Protein AF-A0A193QP76-F1 (afdb_monomer)

Nearest PDB structures (foldseek):
  8or0-assembly1_A  TM=7.328E-01  e=3.357E-01  Homo sapiens
  6jyi-assembly1_B  TM=5.320E-01  e=1.692E+00  Bacillus cereus ATCC 14579
  7z1n-assemb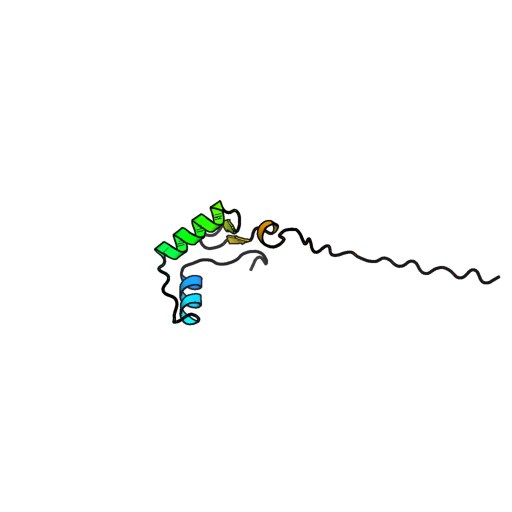ly1_P  TM=5.785E-01  e=4.065E+00  Saccharomyces cerevisiae W303
  6cnf-assembly1_P  TM=4.564E-01  e=4.348E+00  Saccharomyces cerevisiae S288C

Structure (mmCIF, N/CA/C/O backbone):
data_AF-A0A193QP76-F1
#
_entry.id   AF-A0A193QP76-F1
#
loop_
_atom_site.group_PDB
_atom_site.id
_atom_site.type_symbol
_atom_site.label_atom_id
_atom_site.label_alt_id
_atom_site.label_comp_id
_atom_site.label_asym_id
_atom_site.label_entity_id
_atom_site.label_seq_id
_atom_site.pdbx_PDB_ins_code
_atom_site.Cartn_x
_atom_site.Cartn_y
_atom_site.Cartn_z
_atom_site.occupancy
_atom_site.B_iso_or_equiv
_atom_site.auth_seq_id
_atom_site.auth_comp_id
_atom_site.auth_asym_id
_atom_site.auth_atom_id
_atom_site.pdbx_PDB_model_num
ATOM 1 N N . MET A 1 1 ? -0.633 -18.362 7.397 1.00 48.78 1 MET A N 1
ATOM 2 C CA . MET A 1 1 ? -0.632 -16.944 6.976 1.00 48.78 1 MET A CA 1
ATOM 3 C C . MET A 1 1 ? -1.672 -16.239 7.833 1.00 48.78 1 MET A C 1
ATOM 5 O O . MET A 1 1 ? -2.775 -16.766 7.916 1.00 48.78 1 MET A O 1
ATOM 9 N N . ASN A 1 2 ? -1.323 -15.166 8.553 1.00 53.56 2 ASN A N 1
ATOM 10 C CA . ASN A 1 2 ? -2.334 -14.376 9.272 1.00 53.56 2 ASN A CA 1
ATOM 11 C C . ASN A 1 2 ? -3.314 -13.831 8.228 1.00 53.56 2 ASN A C 1
ATOM 13 O O . ASN A 1 2 ? -2.857 -13.308 7.213 1.00 53.56 2 ASN A O 1
ATOM 17 N N . LYS A 1 3 ? -4.621 -14.032 8.435 1.00 63.16 3 LYS A N 1
ATOM 18 C CA . LYS A 1 3 ? -5.645 -13.866 7.387 1.00 63.16 3 LYS A CA 1
ATOM 19 C C . LYS A 1 3 ? -5.752 -12.438 6.836 1.00 63.16 3 LYS A C 1
ATOM 21 O O . LYS A 1 3 ? -6.208 -12.278 5.713 1.00 63.16 3 LYS A O 1
ATOM 26 N N . ASP A 1 4 ? -5.248 -11.448 7.571 1.00 80.56 4 ASP A N 1
ATOM 27 C CA . ASP A 1 4 ? -5.435 -10.025 7.258 1.00 80.56 4 ASP A CA 1
ATOM 28 C C . ASP A 1 4 ? -4.179 -9.338 6.693 1.00 80.56 4 ASP A C 1
ATOM 30 O O . ASP A 1 4 ? -4.158 -8.120 6.514 1.00 80.56 4 ASP A O 1
ATOM 34 N N . VAL A 1 5 ? -3.106 -10.098 6.435 1.00 90.44 5 VAL A N 1
ATOM 35 C CA . VAL A 1 5 ? -1.839 -9.556 5.923 1.00 90.44 5 VAL A CA 1
ATOM 36 C C . VAL A 1 5 ? -1.740 -9.744 4.413 1.00 90.44 5 VAL A C 1
ATOM 38 O O . VAL A 1 5 ? -1.828 -10.867 3.915 1.00 90.44 5 VAL A O 1
ATOM 41 N N . VAL A 1 6 ? -1.462 -8.654 3.701 1.00 91.62 6 VAL A N 1
ATOM 42 C CA . VAL A 1 6 ? -1.142 -8.646 2.270 1.00 91.62 6 VAL A CA 1
ATOM 43 C C . VAL A 1 6 ? 0.357 -8.458 2.045 1.00 91.62 6 VAL A C 1
ATOM 45 O O . VAL A 1 6 ? 1.015 -7.670 2.728 1.00 91.62 6 VAL A O 1
ATOM 48 N N . ASN A 1 7 ? 0.904 -9.181 1.069 1.00 95.06 7 ASN A N 1
ATOM 49 C CA . ASN A 1 7 ? 2.299 -9.045 0.658 1.00 95.06 7 ASN A CA 1
ATOM 50 C C . ASN A 1 7 ? 2.378 -8.026 -0.482 1.00 95.06 7 ASN A C 1
ATOM 52 O O . ASN A 1 7 ? 1.683 -8.168 -1.480 1.00 95.06 7 ASN A O 1
ATOM 56 N N . LEU A 1 8 ? 3.205 -6.995 -0.323 1.00 95.38 8 LEU A N 1
ATOM 57 C CA . LEU A 1 8 ? 3.452 -5.928 -1.295 1.00 95.38 8 LEU A CA 1
ATOM 58 C C . LEU A 1 8 ? 4.968 -5.728 -1.429 1.00 95.38 8 LEU A C 1
ATOM 60 O O . LEU A 1 8 ? 5.541 -4.708 -1.039 1.00 95.38 8 LEU A O 1
ATOM 64 N N . ASP A 1 9 ? 5.643 -6.759 -1.930 1.00 95.00 9 ASP A N 1
ATOM 65 C CA . ASP A 1 9 ? 7.097 -6.815 -2.069 1.00 95.00 9 ASP A CA 1
ATOM 66 C C . ASP A 1 9 ? 7.548 -6.986 -3.531 1.00 95.00 9 ASP A C 1
ATOM 68 O O . ASP A 1 9 ? 6.756 -6.938 -4.472 1.00 95.00 9 ASP A O 1
ATOM 72 N N . SER A 1 10 ? 8.856 -7.161 -3.744 1.00 94.69 10 SER A N 1
ATOM 73 C CA . SER A 1 10 ? 9.417 -7.330 -5.089 1.00 94.69 10 SER A CA 1
ATOM 74 C C . SER A 1 10 ? 8.926 -8.592 -5.795 1.00 94.69 10 SER A C 1
ATOM 76 O O . SER A 1 10 ? 8.863 -8.606 -7.023 1.00 94.69 10 SER A O 1
ATOM 78 N N . TYR A 1 11 ? 8.602 -9.650 -5.047 1.00 95.38 11 TYR A N 1
ATOM 79 C CA . TYR A 1 11 ? 8.071 -10.882 -5.625 1.00 95.38 11 TYR A CA 1
ATOM 80 C C . TYR A 1 11 ? 6.642 -10.663 -6.102 1.00 95.38 11 TYR A C 1
ATOM 82 O O . TYR A 1 11 ? 6.335 -10.992 -7.246 1.00 95.38 11 TYR A O 1
ATOM 90 N N . THR A 1 12 ? 5.833 -10.000 -5.276 1.00 94.81 12 THR A N 1
ATOM 91 C CA . THR A 1 12 ? 4.462 -9.598 -5.602 1.00 94.81 12 THR A CA 1
ATOM 92 C C . THR A 1 12 ? 4.436 -8.721 -6.855 1.00 94.81 12 THR A C 1
ATOM 94 O O . THR A 1 12 ? 3.691 -9.003 -7.789 1.00 94.81 12 THR A O 1
ATOM 97 N N . LEU A 1 13 ? 5.303 -7.701 -6.932 1.00 95.69 13 LEU A N 1
ATOM 98 C CA . LEU A 1 13 ? 5.409 -6.845 -8.118 1.00 95.69 13 LEU A CA 1
ATOM 99 C C . LEU A 1 13 ? 5.799 -7.649 -9.366 1.00 95.69 13 LEU A C 1
ATOM 101 O O . LEU A 1 13 ? 5.205 -7.477 -10.428 1.00 95.69 13 LEU A O 1
ATOM 105 N N . LYS A 1 14 ? 6.795 -8.535 -9.250 1.00 95.00 14 LYS A N 1
ATOM 106 C CA . LYS A 1 14 ? 7.250 -9.366 -10.371 1.00 95.00 14 LYS A CA 1
ATOM 107 C C . LYS A 1 14 ? 6.138 -10.283 -10.872 1.00 95.00 14 LYS A C 1
ATOM 109 O O . LYS A 1 14 ? 6.001 -10.455 -12.078 1.00 95.00 14 LYS A O 1
ATOM 114 N N . GLU A 1 15 ? 5.385 -10.892 -9.966 1.00 95.19 15 GLU A N 1
ATOM 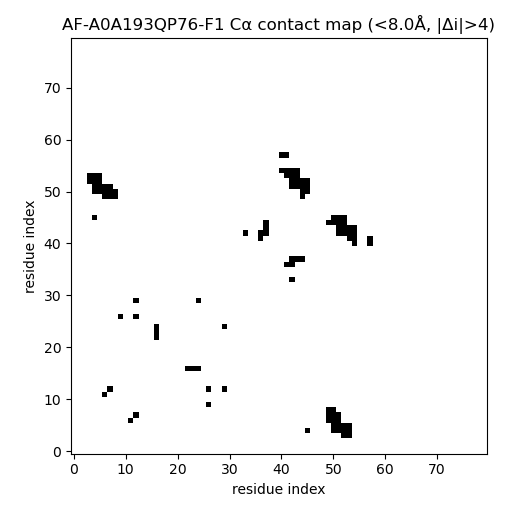115 C CA . GLU A 1 15 ? 4.252 -11.745 -10.313 1.00 95.19 15 GLU A CA 1
ATOM 116 C C . GLU A 1 15 ? 3.136 -10.939 -10.976 1.00 95.19 15 GLU A C 1
ATOM 118 O O . GLU A 1 15 ? 2.694 -11.300 -12.061 1.00 95.19 15 GLU A O 1
ATOM 123 N N . PHE A 1 16 ? 2.771 -9.792 -10.405 1.00 94.88 16 PHE A N 1
ATOM 124 C CA . PHE A 1 16 ? 1.778 -8.890 -10.977 1.00 94.88 16 PHE A CA 1
ATOM 125 C C . PHE A 1 16 ? 2.135 -8.467 -12.412 1.00 94.88 16 PHE A C 1
ATOM 127 O O . PHE A 1 16 ? 1.299 -8.568 -13.307 1.00 94.88 16 PHE A O 1
ATOM 134 N N . LEU A 1 17 ? 3.386 -8.077 -12.670 1.00 95.75 17 LEU A N 1
ATOM 135 C CA . LEU A 1 17 ? 3.833 -7.675 -14.009 1.00 95.75 17 LEU A CA 1
ATOM 136 C C . LEU A 1 17 ? 3.837 -8.828 -15.025 1.00 95.75 17 LEU A C 1
ATOM 138 O O . LEU A 1 17 ? 3.651 -8.577 -16.211 1.00 95.75 17 LEU A O 1
ATOM 142 N N . LYS A 1 18 ? 3.990 -10.091 -14.596 1.00 95.06 18 LYS A N 1
ATOM 143 C CA . LYS A 1 18 ? 3.871 -11.246 -15.511 1.00 95.06 18 LYS A CA 1
ATOM 144 C C . LYS A 1 18 ? 2.469 -11.382 -16.102 1.00 95.06 18 LYS A C 1
ATOM 146 O O . LYS A 1 18 ? 2.340 -11.847 -17.228 1.00 95.06 18 LYS A O 1
ATOM 151 N N . PHE A 1 19 ? 1.442 -11.011 -15.342 1.00 95.12 19 PHE A N 1
ATOM 152 C CA . PHE A 1 19 ? 0.042 -11.083 -15.767 1.00 95.12 19 PHE A CA 1
ATOM 153 C C . PHE A 1 19 ? -0.467 -9.769 -16.378 1.00 95.12 19 PHE A C 1
ATOM 155 O O . PHE A 1 19 ? -1.597 -9.716 -16.851 1.00 95.12 19 PHE A O 1
ATOM 162 N N . ASN A 1 20 ? 0.359 -8.718 -16.377 1.00 94.31 20 ASN A N 1
ATOM 163 C CA . ASN A 1 20 ? 0.018 -7.382 -16.859 1.00 94.31 20 ASN A CA 1
ATOM 164 C C . ASN A 1 20 ? 1.120 -6.873 -17.801 1.00 94.31 20 ASN A C 1
ATOM 166 O O . ASN A 1 20 ? 1.828 -5.913 -17.498 1.00 94.31 20 ASN A O 1
ATOM 170 N N . ASP A 1 21 ? 1.260 -7.532 -18.949 1.00 89.50 21 ASP A N 1
ATOM 171 C CA . ASP A 1 21 ? 2.302 -7.315 -19.964 1.00 89.50 21 ASP A CA 1
ATOM 172 C C . ASP A 1 21 ? 2.374 -5.881 -20.523 1.00 89.50 21 ASP A C 1
ATOM 174 O O . ASP A 1 21 ? 3.444 -5.407 -20.905 1.00 89.50 21 ASP A O 1
ATOM 178 N N . ARG A 1 22 ? 1.250 -5.160 -20.535 1.00 92.81 22 ARG A N 1
ATOM 179 C CA . ARG A 1 22 ? 1.176 -3.753 -20.967 1.00 92.81 22 ARG A CA 1
ATOM 180 C C . ARG A 1 22 ? 1.595 -2.749 -19.894 1.00 92.81 22 ARG A C 1
ATOM 182 O O . ARG A 1 22 ? 1.682 -1.557 -20.186 1.00 92.81 22 ARG A O 1
ATOM 189 N N . MET A 1 23 ? 1.811 -3.188 -18.654 1.00 92.12 23 MET A N 1
ATOM 190 C CA . MET A 1 23 ? 2.152 -2.298 -17.550 1.00 92.12 23 MET A CA 1
ATOM 191 C C . MET A 1 23 ? 3.662 -2.259 -17.319 1.00 92.12 23 MET A C 1
ATOM 193 O O . MET A 1 23 ? 4.311 -3.281 -17.121 1.00 92.12 23 MET A O 1
ATOM 197 N N . MET A 1 24 ? 4.219 -1.051 -17.263 1.00 89.69 24 MET A N 1
ATOM 198 C CA . MET A 1 24 ? 5.610 -0.825 -16.880 1.00 89.69 24 MET A CA 1
ATOM 199 C C . MET A 1 24 ? 5.668 -0.120 -15.530 1.00 89.69 24 MET A C 1
ATOM 201 O O . MET A 1 24 ? 5.448 1.087 -15.438 1.00 89.69 24 MET A O 1
ATOM 205 N N . LEU A 1 25 ? 5.990 -0.869 -14.474 1.00 94.25 25 LEU A N 1
ATOM 206 C CA . LEU A 1 25 ? 6.118 -0.331 -13.122 1.00 94.25 25 LEU A CA 1
ATOM 207 C C . LEU A 1 25 ? 7.481 -0.693 -12.527 1.00 94.25 25 LEU A C 1
ATOM 209 O O . LEU A 1 25 ? 7.780 -1.858 -12.278 1.00 94.25 25 LEU A O 1
ATOM 213 N N . SER A 1 26 ? 8.322 0.316 -12.290 1.00 95.56 26 SER A N 1
ATOM 214 C CA . SER A 1 26 ? 9.619 0.110 -11.639 1.00 95.56 26 SER A CA 1
ATOM 215 C C . SER A 1 26 ? 9.454 -0.171 -10.141 1.00 95.56 26 SER A C 1
ATOM 217 O O . SER A 1 26 ? 8.490 0.276 -9.516 1.00 95.56 26 SER A O 1
ATOM 219 N N . MET A 1 27 ? 10.442 -0.826 -9.523 1.00 95.00 27 MET A N 1
ATOM 220 C CA . MET A 1 27 ? 10.438 -1.044 -8.070 1.00 95.00 27 MET A CA 1
ATOM 221 C C . MET A 1 27 ? 10.453 0.276 -7.278 1.00 95.00 27 MET A C 1
ATOM 223 O O . MET A 1 27 ? 9.883 0.353 -6.191 1.00 95.00 27 MET A O 1
ATOM 227 N N . THR A 1 28 ? 11.092 1.324 -7.808 1.00 97.12 28 THR A N 1
ATOM 228 C CA . THR A 1 28 ? 11.125 2.654 -7.179 1.00 97.12 28 THR A CA 1
ATOM 229 C C . THR A 1 28 ? 9.742 3.294 -7.195 1.00 97.12 28 THR A C 1
ATOM 231 O O . THR A 1 28 ? 9.274 3.764 -6.160 1.00 97.12 28 THR A O 1
ATOM 234 N N . THR A 1 29 ? 9.059 3.247 -8.341 1.00 97.00 29 THR A N 1
ATOM 235 C CA . THR A 1 29 ? 7.692 3.762 -8.489 1.00 97.00 29 THR A CA 1
ATOM 236 C C . THR A 1 29 ? 6.715 2.981 -7.616 1.00 97.00 29 THR A C 1
ATOM 238 O O . THR A 1 29 ? 5.907 3.587 -6.922 1.00 97.00 29 THR A O 1
ATOM 241 N N . PHE A 1 30 ? 6.836 1.651 -7.585 1.00 96.75 30 PHE A N 1
ATOM 242 C CA . PHE A 1 30 ? 6.034 0.791 -6.716 1.00 96.75 30 PHE A CA 1
ATOM 243 C C . PHE A 1 30 ? 6.188 1.179 -5.240 1.00 96.75 30 PHE A C 1
ATOM 245 O O . PHE A 1 30 ? 5.196 1.409 -4.558 1.00 96.75 30 PHE A O 1
ATOM 252 N N . ARG A 1 31 ? 7.427 1.340 -4.753 1.00 96.19 31 ARG A N 1
ATOM 253 C CA . ARG A 1 31 ? 7.685 1.768 -3.367 1.00 96.19 31 ARG A CA 1
ATOM 254 C C . ARG A 1 31 ? 7.128 3.152 -3.060 1.00 96.19 31 ARG A C 1
ATOM 256 O O . ARG A 1 31 ? 6.607 3.334 -1.967 1.00 96.19 31 ARG A O 1
ATOM 263 N N . ARG A 1 32 ? 7.227 4.101 -3.996 1.00 97.56 32 ARG A N 1
ATOM 264 C CA . ARG A 1 32 ? 6.627 5.431 -3.830 1.00 97.56 32 ARG A CA 1
ATOM 265 C C . ARG A 1 32 ? 5.107 5.323 -3.675 1.00 97.56 32 ARG A C 1
ATOM 267 O O . ARG A 1 32 ? 4.572 5.870 -2.724 1.00 97.56 32 ARG A O 1
ATOM 274 N N . GLY A 1 33 ? 4.453 4.518 -4.516 1.00 96.94 33 GLY A N 1
ATOM 275 C CA . GLY A 1 33 ? 3.023 4.235 -4.388 1.00 96.94 33 GLY A CA 1
ATOM 276 C C . GLY A 1 33 ? 2.652 3.617 -3.035 1.00 96.94 33 GLY A C 1
ATOM 277 O O . GLY A 1 33 ? 1.656 4.007 -2.444 1.00 96.94 33 GLY A O 1
ATOM 278 N N . LEU A 1 34 ? 3.472 2.715 -2.480 1.00 96.94 34 LEU A N 1
ATOM 279 C CA . LEU A 1 34 ? 3.222 2.172 -1.135 1.00 96.94 34 LEU A CA 1
ATOM 280 C C . LEU A 1 34 ? 3.276 3.242 -0.035 1.00 96.94 34 LEU A C 1
ATOM 282 O O . LEU A 1 34 ? 2.495 3.165 0.908 1.00 96.94 34 LEU A O 1
ATOM 286 N N . VAL A 1 35 ? 4.174 4.226 -0.152 1.00 97.31 35 VAL A N 1
ATOM 287 C CA . VAL A 1 35 ? 4.238 5.360 0.785 1.00 97.31 35 VAL A CA 1
ATOM 288 C C . VAL A 1 35 ? 2.981 6.221 0.659 1.00 97.31 35 VAL A C 1
ATOM 290 O O . VAL A 1 35 ? 2.343 6.502 1.667 1.00 97.31 35 VAL A O 1
ATOM 293 N N . GLU A 1 36 ? 2.570 6.550 -0.567 1.00 97.81 36 GLU A N 1
ATOM 294 C CA . GLU A 1 36 ? 1.346 7.323 -0.832 1.00 97.81 36 GLU A CA 1
ATOM 295 C C . GLU A 1 36 ? 0.091 6.615 -0.270 1.00 97.81 36 GLU A C 1
ATOM 297 O O . GLU A 1 36 ? -0.771 7.249 0.339 1.00 97.81 36 GLU A O 1
ATOM 302 N N . LEU A 1 37 ? 0.001 5.284 -0.398 1.00 96.12 37 LEU A N 1
ATOM 303 C CA . LEU A 1 37 ? -1.101 4.487 0.162 1.00 96.12 37 LEU A CA 1
ATOM 304 C C . LEU A 1 37 ? -1.091 4.442 1.699 1.00 96.12 37 LEU A C 1
ATOM 306 O O . LEU A 1 37 ? -2.154 4.388 2.323 1.00 96.12 37 LEU A O 1
ATOM 310 N N . GLU A 1 38 ? 0.088 4.432 2.317 1.00 95.19 38 GLU A N 1
ATOM 311 C CA . GLU A 1 38 ? 0.238 4.485 3.775 1.00 95.19 38 GLU A CA 1
ATOM 312 C C . GLU A 1 38 ? -0.175 5.861 4.319 1.00 95.19 38 GLU A C 1
ATOM 314 O O . GLU A 1 38 ? -0.946 5.940 5.277 1.00 95.19 38 GLU A O 1
ATOM 319 N N . GLU A 1 39 ? 0.255 6.944 3.665 1.00 96.12 39 GLU A N 1
ATOM 320 C CA . GLU A 1 39 ? -0.128 8.324 3.997 1.00 96.12 39 GLU A CA 1
ATOM 321 C C . GLU A 1 39 ? -1.636 8.554 3.847 1.00 96.12 39 GLU A C 1
ATOM 323 O O . GLU A 1 39 ? -2.270 9.161 4.716 1.00 96.12 39 GLU A O 1
ATOM 328 N N . ALA A 1 40 ? -2.238 7.983 2.800 1.00 94.75 40 ALA A N 1
ATOM 329 C CA . ALA A 1 40 ? -3.684 7.981 2.590 1.00 94.75 40 ALA A CA 1
ATOM 330 C C . ALA A 1 40 ? -4.450 7.074 3.577 1.00 94.75 40 ALA A C 1
ATOM 332 O O . ALA A 1 40 ? -5.677 6.986 3.508 1.00 94.75 40 ALA A O 1
ATOM 333 N N . LYS A 1 41 ? -3.753 6.400 4.504 1.00 92.25 41 LYS A N 1
ATOM 334 C CA . LYS A 1 41 ? -4.310 5.448 5.477 1.00 92.25 41 LYS A CA 1
ATOM 335 C C . LYS A 1 41 ? -5.068 4.295 4.817 1.00 92.25 41 LYS A C 1
ATOM 337 O O . LYS A 1 41 ? -6.003 3.767 5.410 1.00 92.25 41 LYS A O 1
ATOM 342 N N . ILE A 1 42 ? -4.681 3.897 3.609 1.00 92.50 42 ILE A N 1
ATOM 343 C CA . ILE A 1 42 ? -5.265 2.756 2.891 1.00 92.50 42 ILE A CA 1
ATOM 344 C C . ILE A 1 42 ? -4.622 1.457 3.372 1.00 92.50 42 ILE A C 1
ATOM 346 O O . ILE A 1 42 ? -5.308 0.455 3.576 1.00 92.50 42 ILE A O 1
ATOM 350 N N . ILE A 1 43 ? -3.308 1.491 3.601 1.00 94.44 43 ILE A N 1
ATOM 351 C CA . ILE A 1 43 ? -2.527 0.370 4.126 1.00 94.44 43 ILE A CA 1
ATOM 352 C C . ILE A 1 43 ? -1.724 0.779 5.363 1.00 94.44 43 ILE A C 1
ATOM 354 O O . ILE A 1 43 ? -1.444 1.956 5.573 1.00 94.44 43 ILE A O 1
ATOM 358 N N . ALA A 1 44 ? -1.312 -0.201 6.164 1.00 93.62 44 ALA A N 1
ATOM 359 C CA . ALA A 1 44 ? -0.402 -0.015 7.293 1.00 93.62 44 ALA A CA 1
ATOM 360 C C . ALA A 1 44 ? 0.691 -1.089 7.287 1.00 93.62 44 ALA A C 1
ATOM 362 O O . ALA A 1 44 ? 0.418 -2.248 6.979 1.00 93.62 44 ALA A O 1
ATOM 363 N N . LYS A 1 45 ? 1.932 -0.731 7.632 1.00 93.56 45 LYS A N 1
ATOM 364 C CA . LYS A 1 45 ? 3.044 -1.694 7.697 1.00 93.56 45 LYS A CA 1
ATOM 365 C C . LYS A 1 45 ? 2.799 -2.752 8.776 1.00 93.56 45 LYS A C 1
ATOM 367 O O . LYS A 1 45 ? 2.449 -2.424 9.907 1.00 93.56 45 LYS A O 1
ATOM 372 N N . ALA A 1 46 ? 3.046 -4.016 8.444 1.00 92.19 46 ALA A N 1
ATOM 373 C CA . ALA A 1 46 ? 3.135 -5.088 9.428 1.00 92.19 46 ALA A CA 1
ATOM 374 C C . ALA A 1 46 ? 4.573 -5.221 9.971 1.00 92.19 46 ALA A C 1
ATOM 376 O O . ALA A 1 46 ? 5.500 -4.563 9.500 1.00 92.19 46 ALA A O 1
ATOM 377 N N . LEU A 1 47 ? 4.773 -6.117 10.947 1.00 90.94 47 LEU A N 1
ATOM 378 C CA . LEU A 1 47 ? 6.078 -6.340 11.590 1.00 90.94 47 LEU A CA 1
ATOM 379 C C . LEU A 1 47 ? 7.180 -6.732 10.588 1.00 90.94 47 LEU A C 1
ATOM 381 O O . LEU A 1 47 ? 8.343 -6.367 10.749 1.00 90.94 47 LEU A O 1
ATOM 385 N N . ARG A 1 48 ? 6.823 -7.495 9.549 1.00 91.50 48 ARG A N 1
ATOM 386 C CA . ARG A 1 48 ? 7.762 -7.962 8.528 1.00 91.50 48 ARG A CA 1
ATOM 387 C C . ARG A 1 48 ? 7.771 -7.013 7.334 1.00 91.50 48 ARG A C 1
ATOM 389 O O . ARG A 1 48 ? 6.728 -6.649 6.803 1.00 91.50 48 ARG A O 1
ATOM 396 N N . LYS A 1 49 ? 8.966 -6.674 6.846 1.00 90.19 49 LYS A N 1
ATOM 397 C CA . LYS A 1 49 ? 9.127 -5.871 5.628 1.00 90.19 49 LYS A CA 1
ATOM 398 C C . LYS A 1 49 ? 8.404 -6.516 4.441 1.00 90.19 49 LYS A C 1
ATOM 400 O O . LYS A 1 49 ? 8.566 -7.708 4.197 1.00 90.19 49 LYS A O 1
ATOM 405 N N . GLY A 1 50 ? 7.662 -5.700 3.694 1.00 92.19 50 GLY A N 1
ATOM 406 C CA . GLY A 1 50 ? 6.870 -6.144 2.546 1.00 92.19 50 GLY A CA 1
ATOM 407 C C . GLY A 1 50 ? 5.490 -6.681 2.921 1.00 92.19 50 GLY A C 1
ATOM 408 O O . GLY A 1 50 ? 4.707 -6.957 2.024 1.00 92.19 50 GLY A O 1
ATOM 409 N N . HIS A 1 51 ? 5.173 -6.807 4.211 1.00 94.69 51 HIS A N 1
ATOM 410 C CA . HIS A 1 51 ? 3.846 -7.182 4.678 1.00 94.69 51 HIS A CA 1
ATOM 411 C C . HIS A 1 51 ? 3.085 -5.936 5.135 1.00 94.69 51 HIS A C 1
ATOM 413 O O . HIS A 1 51 ? 3.642 -5.075 5.824 1.00 94.69 51 HIS A O 1
ATOM 419 N N . PHE A 1 52 ? 1.807 -5.867 4.784 1.00 95.19 52 PHE A N 1
ATOM 420 C CA . PHE A 1 52 ? 0.924 -4.758 5.117 1.00 95.19 52 PHE A CA 1
ATOM 421 C C . PHE A 1 52 ? -0.447 -5.269 5.559 1.00 95.19 52 PHE A C 1
ATOM 423 O O . PHE A 1 52 ? -0.843 -6.383 5.229 1.00 95.19 52 PHE A O 1
ATOM 430 N N . PHE A 1 53 ? -1.173 -4.440 6.294 1.00 92.94 53 PHE A N 1
ATOM 431 C CA . PHE A 1 53 ? -2.598 -4.591 6.564 1.00 92.94 53 PHE A CA 1
ATOM 432 C C . PHE A 1 53 ? -3.376 -3.604 5.696 1.00 92.94 53 PHE A C 1
ATOM 434 O O . PHE A 1 53 ? -2.87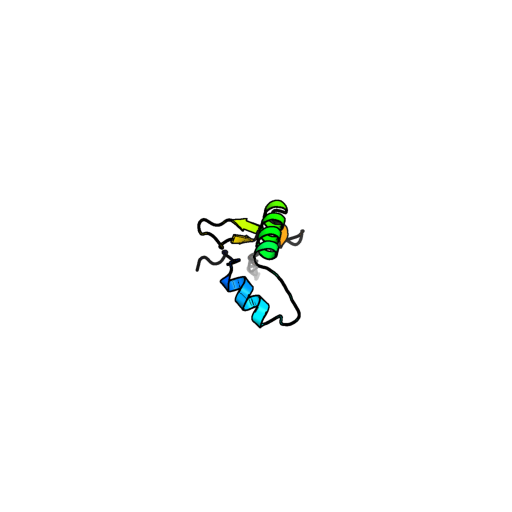8 -2.511 5.424 1.00 92.94 53 PHE A O 1
ATOM 441 N N . ILE A 1 54 ? -4.593 -3.962 5.291 1.00 90.50 54 ILE A N 1
ATOM 442 C CA . ILE A 1 54 ? -5.525 -3.035 4.636 1.00 90.50 54 ILE A CA 1
ATOM 443 C C . ILE A 1 54 ? -6.370 -2.371 5.719 1.00 90.50 54 ILE A C 1
ATOM 445 O O . ILE A 1 54 ? -6.890 -3.055 6.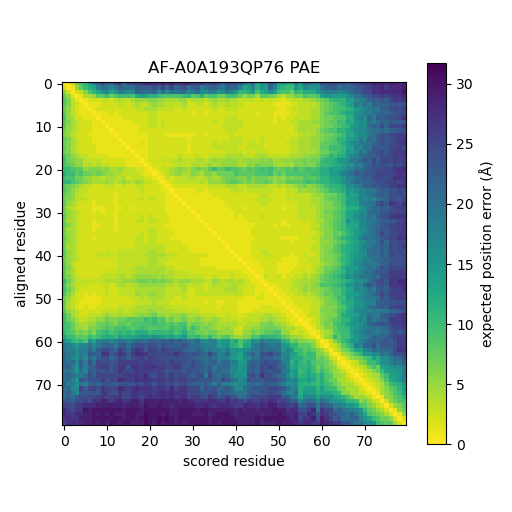599 1.00 90.50 54 ILE A O 1
ATOM 449 N N . ASN A 1 55 ? -6.522 -1.050 5.660 1.00 86.50 55 ASN A N 1
ATOM 450 C CA . ASN A 1 55 ? -7.406 -0.331 6.565 1.00 86.50 55 ASN A CA 1
ATOM 451 C C . ASN A 1 55 ? -8.875 -0.632 6.213 1.00 86.50 55 ASN A C 1
ATOM 453 O O . ASN A 1 55 ? -9.328 -0.244 5.133 1.00 86.50 55 ASN A O 1
ATOM 457 N N . PRO A 1 56 ? -9.660 -1.253 7.111 1.00 79.56 56 PRO A N 1
ATOM 458 C CA . PRO A 1 56 ? -11.067 -1.544 6.845 1.00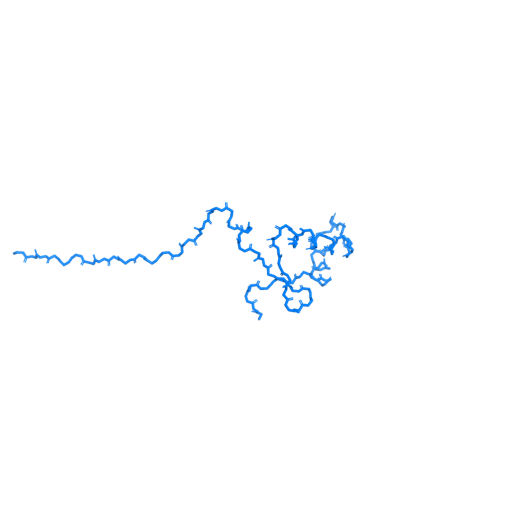 79.56 56 PRO A CA 1
ATOM 459 C C . PRO A 1 56 ? -11.886 -0.283 6.555 1.00 79.56 56 PRO A C 1
ATOM 461 O O . PRO A 1 56 ? -12.783 -0.318 5.721 1.00 79.56 56 PRO A O 1
ATOM 464 N N . ASN A 1 57 ? -11.546 0.853 7.175 1.00 74.69 57 ASN A N 1
ATOM 465 C CA . ASN A 1 57 ? -12.256 2.115 6.948 1.00 74.69 57 ASN A CA 1
ATOM 466 C C . ASN A 1 57 ? -12.152 2.604 5.495 1.00 74.69 57 ASN A C 1
ATOM 468 O O . ASN A 1 57 ? -13.021 3.341 5.047 1.00 74.69 57 ASN A O 1
ATOM 472 N N . PHE A 1 58 ? -11.106 2.204 4.764 1.00 77.31 58 PHE A N 1
ATOM 473 C CA . PHE A 1 58 ? -10.979 2.506 3.338 1.00 77.31 58 PHE A CA 1
ATOM 474 C C . PHE A 1 58 ? -11.895 1.623 2.480 1.00 77.31 58 PHE A C 1
ATOM 476 O O . PHE A 1 58 ? -12.480 2.093 1.509 1.00 77.31 58 PHE A O 1
ATOM 483 N N . VAL A 1 59 ? -12.025 0.344 2.837 1.00 71.94 59 VAL A N 1
ATOM 484 C CA . VAL A 1 59 ? -12.832 -0.629 2.084 1.00 71.94 59 VAL A CA 1
ATOM 485 C C . VAL A 1 59 ? -14.329 -0.410 2.326 1.00 71.94 59 VAL A C 1
ATOM 487 O O . VAL A 1 59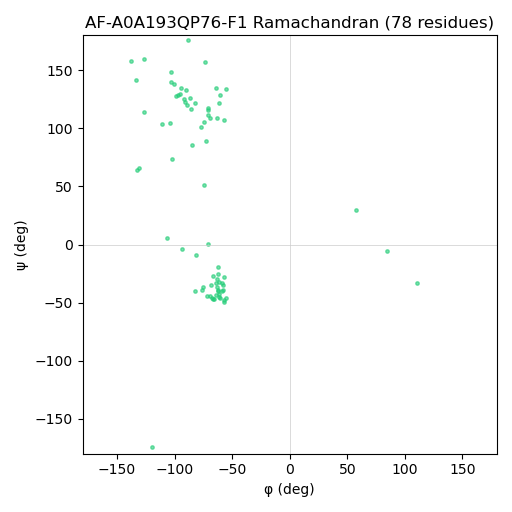 ? -15.132 -0.530 1.405 1.00 71.94 59 VAL A O 1
ATOM 490 N N . PHE A 1 60 ? -14.706 -0.047 3.553 1.00 68.25 60 PHE A N 1
ATOM 491 C CA . PHE A 1 60 ? -16.093 0.148 3.974 1.00 68.25 60 PHE A CA 1
ATOM 492 C C . PHE A 1 60 ? -16.418 1.642 4.039 1.00 68.25 60 PHE A C 1
ATOM 494 O O . PHE A 1 60 ? -16.520 2.238 5.112 1.00 68.25 60 PHE A O 1
ATOM 501 N N . ASN A 1 61 ? -16.568 2.250 2.862 1.00 59.50 61 ASN A N 1
ATOM 502 C CA . ASN A 1 61 ? -16.838 3.676 2.662 1.00 59.50 61 ASN A CA 1
ATOM 503 C C . ASN A 1 61 ? -18.306 4.049 3.006 1.00 59.50 61 ASN A C 1
ATOM 505 O O . ASN A 1 61 ? -19.017 4.633 2.195 1.00 59.50 61 ASN A O 1
ATOM 509 N N . GLY A 1 62 ? -18.790 3.654 4.191 1.00 54.91 62 GLY A N 1
ATOM 510 C CA . GLY A 1 62 ? -20.147 3.930 4.692 1.00 54.91 62 GLY A CA 1
ATOM 511 C C . GLY A 1 62 ? -21.072 2.710 4.787 1.00 54.91 62 GLY A C 1
ATOM 512 O O . GLY A 1 62 ? -21.831 2.619 5.752 1.00 54.91 62 GLY A O 1
ATOM 513 N N . ASP A 1 63 ? -20.945 1.730 3.889 1.00 58.34 63 ASP A N 1
ATOM 514 C CA . ASP A 1 63 ? -21.723 0.483 3.940 1.00 58.34 63 ASP A CA 1
ATOM 515 C C . ASP A 1 63 ? -21.048 -0.533 4.866 1.00 58.34 63 ASP A C 1
ATOM 517 O O . ASP A 1 63 ? -20.241 -1.378 4.471 1.00 58.34 63 ASP A O 1
ATOM 521 N N . ARG A 1 64 ? -21.352 -0.419 6.159 1.00 60.66 64 ARG A N 1
ATOM 522 C CA . ARG A 1 64 ? -20.953 -1.422 7.149 1.00 60.66 64 ARG A CA 1
ATOM 523 C C . ARG A 1 64 ? -21.784 -2.688 6.939 1.00 60.66 64 ARG A C 1
ATOM 525 O O . ARG A 1 64 ? -22.988 -2.676 7.173 1.00 60.66 64 ARG A O 1
ATOM 532 N N . ILE A 1 65 ? -21.141 -3.796 6.573 1.00 62.53 65 ILE A N 1
ATOM 533 C CA . ILE A 1 65 ? -21.758 -5.126 6.657 1.00 62.53 65 ILE A CA 1
ATOM 534 C C . ILE A 1 65 ? -21.787 -5.514 8.138 1.00 62.53 65 ILE A C 1
ATOM 536 O O . ILE A 1 65 ? -20.757 -5.832 8.731 1.00 62.53 65 ILE A O 1
ATOM 540 N N . ALA A 1 66 ? -22.966 -5.448 8.750 1.00 64.25 66 ALA A N 1
ATOM 541 C CA . ALA A 1 66 ? -23.202 -6.023 10.065 1.00 64.25 66 ALA A CA 1
ATOM 542 C C . ALA A 1 66 ? -23.695 -7.463 9.890 1.00 64.25 66 ALA A C 1
ATOM 544 O O . ALA A 1 66 ? -24.713 -7.699 9.244 1.00 64.25 66 ALA A O 1
ATOM 545 N N . PHE A 1 67 ? -22.991 -8.428 10.482 1.00 66.50 67 PHE A N 1
ATOM 546 C CA . PHE A 1 67 ? -23.530 -9.773 10.656 1.00 66.50 67 PHE A CA 1
ATO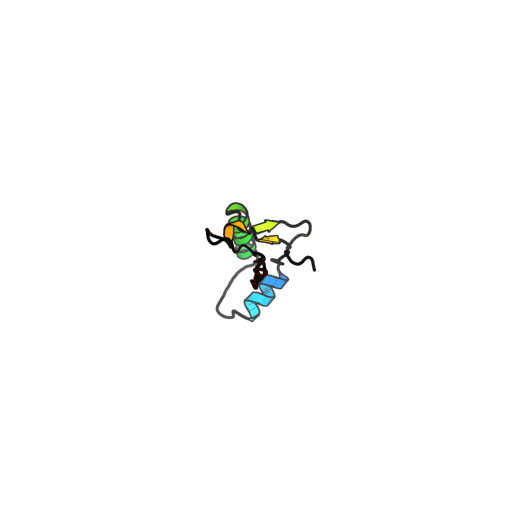M 547 C C . PHE A 1 67 ? -24.522 -9.729 11.822 1.00 66.50 67 PHE A C 1
ATOM 549 O O . PHE A 1 67 ? -24.113 -9.679 12.981 1.00 66.50 67 PHE A O 1
ATOM 556 N N . SER A 1 68 ? -25.820 -9.680 11.524 1.00 74.56 68 SER A N 1
ATOM 557 C CA . SER A 1 68 ? -26.880 -9.777 12.528 1.00 74.56 68 SER A CA 1
ATOM 558 C C . SER A 1 68 ? -27.379 -11.218 12.639 1.00 74.56 68 SER A C 1
ATOM 560 O O . SER A 1 68 ? -27.728 -11.855 11.647 1.00 74.56 68 SER A O 1
ATOM 562 N N . THR A 1 69 ? -27.432 -11.736 13.866 1.00 80.75 69 THR A N 1
ATOM 563 C CA . THR A 1 69 ? -28.138 -12.985 14.172 1.00 80.75 69 THR A CA 1
ATOM 564 C C . THR A 1 69 ? -29.603 -12.649 14.426 1.00 80.75 69 THR A C 1
ATOM 566 O O . THR A 1 69 ? -29.909 -11.922 15.371 1.00 80.75 69 THR A O 1
ATOM 569 N N . ILE A 1 70 ? -30.511 -13.159 13.592 1.00 78.94 70 ILE A N 1
ATOM 570 C CA . ILE A 1 70 ? -31.957 -13.042 13.818 1.00 78.94 70 ILE A CA 1
ATOM 571 C C 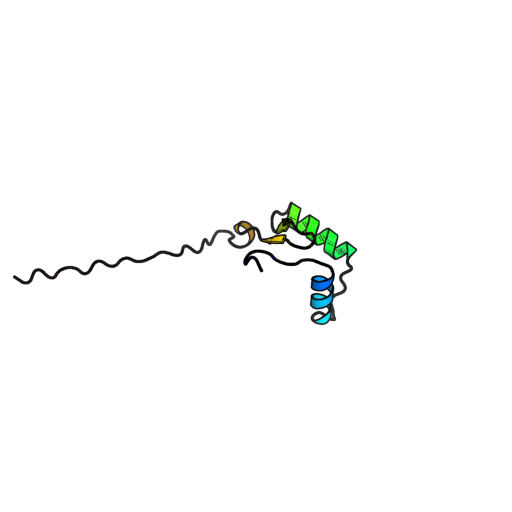. ILE A 1 70 ? -32.369 -14.152 14.792 1.00 78.94 70 ILE A C 1
ATOM 573 O O . ILE A 1 70 ? -32.141 -15.328 14.522 1.00 78.94 70 ILE A O 1
ATOM 577 N N . LEU A 1 71 ? -32.949 -13.776 15.934 1.00 80.75 71 LEU A N 1
ATOM 578 C CA . LEU A 1 71 ? -33.581 -14.706 16.872 1.00 80.75 71 LEU A CA 1
ATOM 579 C C . LEU A 1 71 ? -35.099 -14.578 16.716 1.00 80.75 71 LEU A C 1
ATOM 581 O O . LEU A 1 71 ? -35.687 -13.600 17.176 1.00 80.75 71 LEU A O 1
ATOM 585 N N . GLU A 1 72 ? -35.731 -15.548 16.061 1.00 79.69 72 GLU A N 1
ATOM 586 C CA . GLU A 1 72 ? -37.190 -15.650 16.010 1.00 79.69 72 GLU A CA 1
ATOM 587 C C . GLU A 1 72 ? -37.688 -16.429 17.231 1.00 79.69 72 GLU A C 1
ATOM 589 O O . GLU A 1 72 ? -37.221 -17.530 17.523 1.00 79.69 72 GLU A O 1
ATOM 594 N N . LYS A 1 73 ? -38.627 -15.841 17.978 1.00 81.56 73 LYS A N 1
ATOM 595 C CA . LYS A 1 73 ? -39.318 -16.520 19.076 1.00 81.56 73 LYS A CA 1
ATOM 596 C C . LYS A 1 73 ? -40.555 -17.204 18.504 1.00 81.56 73 LYS A C 1
ATOM 598 O O . LYS A 1 73 ? -41.446 -16.520 18.005 1.00 81.56 73 LYS A O 1
ATOM 603 N N . GLU A 1 74 ? -40.643 -18.525 18.626 1.00 77.81 74 GLU A N 1
ATOM 604 C CA . GLU A 1 74 ? -41.894 -19.237 18.361 1.00 77.81 74 GLU A CA 1
ATOM 605 C C . GLU A 1 74 ? -42.974 -18.740 19.332 1.00 77.81 74 GLU A C 1
ATOM 607 O O . GLU A 1 74 ? -42.822 -18.790 20.559 1.00 77.81 74 GLU A O 1
ATOM 612 N N . ASN A 1 75 ? -44.072 -18.218 18.785 1.00 71.12 75 ASN A N 1
ATOM 613 C CA . ASN A 1 75 ? -45.244 -17.897 19.584 1.00 71.12 75 ASN A CA 1
ATOM 614 C C . ASN A 1 75 ? -45.891 -19.212 20.013 1.00 71.12 75 ASN A C 1
ATOM 616 O O . ASN A 1 75 ? -46.448 -19.932 19.186 1.00 71.12 75 ASN A O 1
ATOM 620 N N . ALA A 1 76 ? -45.830 -19.508 21.313 1.00 65.94 76 ALA A N 1
ATOM 621 C CA . ALA A 1 76 ? -46.623 -20.568 21.911 1.00 65.94 76 ALA A CA 1
ATOM 622 C C . ALA A 1 76 ? -48.098 -20.269 21.620 1.00 65.94 76 ALA A C 1
ATOM 624 O O . ALA A 1 76 ? -48.666 -19.318 22.161 1.00 65.94 76 ALA A O 1
ATOM 625 N N . MET A 1 77 ? -48.699 -21.045 20.718 1.00 60.97 77 MET A N 1
ATOM 626 C CA . MET A 1 77 ? -50.134 -20.986 20.498 1.00 60.97 77 MET A CA 1
ATOM 627 C C . MET A 1 77 ? -50.811 -21.416 21.798 1.00 60.97 77 MET A C 1
ATOM 629 O O . MET A 1 77 ? -50.755 -22.580 22.186 1.00 60.97 77 MET A O 1
ATOM 633 N N . LEU A 1 78 ? -51.422 -20.456 22.490 1.00 63.75 78 LEU A N 1
ATOM 634 C CA . LEU A 1 78 ? -52.393 -20.737 23.536 1.00 63.75 78 LEU A CA 1
ATOM 635 C C . LEU A 1 78 ? -53.663 -21.226 22.835 1.00 63.75 78 LEU A C 1
ATOM 637 O O . LEU A 1 78 ? -54.514 -20.433 22.438 1.00 63.75 78 LEU A O 1
ATOM 641 N N . SER A 1 79 ? -53.743 -22.535 22.616 1.00 56.19 79 SER A N 1
ATOM 642 C CA . SER A 1 79 ? -54.994 -23.217 22.292 1.00 56.19 79 SER A CA 1
ATOM 643 C C . SER A 1 79 ? -55.895 -23.203 23.532 1.00 56.19 79 SER A C 1
ATOM 645 O O . SER A 1 79 ? -55.581 -23.864 24.523 1.00 56.19 79 SER A O 1
ATOM 647 N N . ASN A 1 80 ? -56.958 -22.394 23.459 1.00 53.94 80 ASN A N 1
ATOM 648 C CA . ASN A 1 80 ? -58.142 -22.455 24.324 1.00 53.94 80 ASN A CA 1
ATOM 649 C C . ASN A 1 80 ? -58.997 -23.679 23.988 1.00 53.94 80 ASN A C 1
ATOM 651 O O . ASN A 1 80 ? -59.055 -24.029 22.786 1.00 53.94 80 ASN A O 1
#

Sequence (80 aa):
MNKDVVNLDSYTLKEFLKFNDRMMLSMTTFRRGLVELEEAKIIAKALRKGHFFINPNFVFNGDRIAFSTILEKENAMLSN

Organism: Sodalis glossinidius (strain morsitans) (NCBI:txid343509)

Radius of gyration: 22.09 Å; Cα contacts (8 Å, |Δi|>4): 54; chains: 1; bounding box: 69×32×45 Å

Foldseek 3Di:
DPPFKDFQDPVVVVVVCVVVVVDDDDPVNSVVVVVVCVVVVQWADDPDPRIIGGDVCVVCVP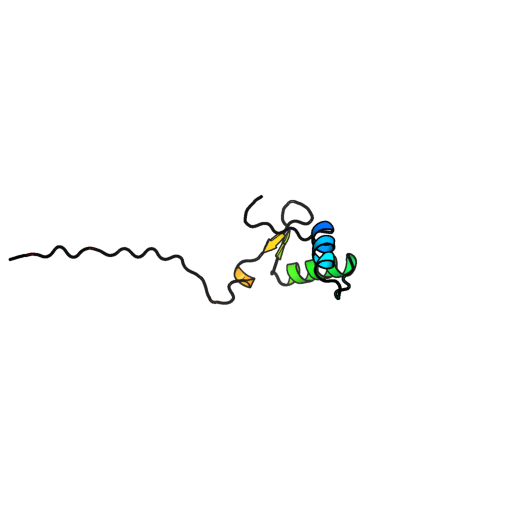DDDDPDDDDDDPDDPPDD

Secondary structure (DSSP, 8-state):
--TTEEE-SHHHHHHHHHH-TT----HHHHHHHHHHHHHTTSEEE-SSTTEEEEPHHHH-SS-----PPP-PPP------

Mean predicted aligned error: 10.43 Å

pLDDT: mean 84.65, std 14.05, range [48.78, 97.81]

Solvent-accessible surface area (backbone atoms only — not comparable to full-atom values): 5213 Å² total; per-residue (Å²): 127,69,90,66,61,46,73,69,37,72,64,48,52,54,55,52,42,71,80,34,78,91,58,88,78,52,73,68,57,50,53,50,51,53,50,56,36,38,75,69,51,40,33,44,82,45,96,51,91,41,31,26,30,69,36,63,72,62,76,40,79,76,71,74,86,74,91,75,86,85,82,82,78,83,77,80,78,82,81,126